Protein AF-A0A380GLM8-F1 (afdb_monomer)

InterPro domains:
  IPR032713 Putative multidrug resistance efflux transporter [PF13536] (1-155)

Structure (mmCIF, N/CA/C/O backbone):
data_AF-A0A380GLM8-F1
#
_entry.id   AF-A0A380GLM8-F1
#
loop_
_atom_site.group_PDB
_atom_site.id
_atom_site.type_symbol
_atom_site.label_atom_id
_atom_site.label_alt_id
_atom_site.label_comp_id
_atom_site.label_asym_id
_atom_site.label_entity_id
_atom_site.label_seq_id
_atom_site.pd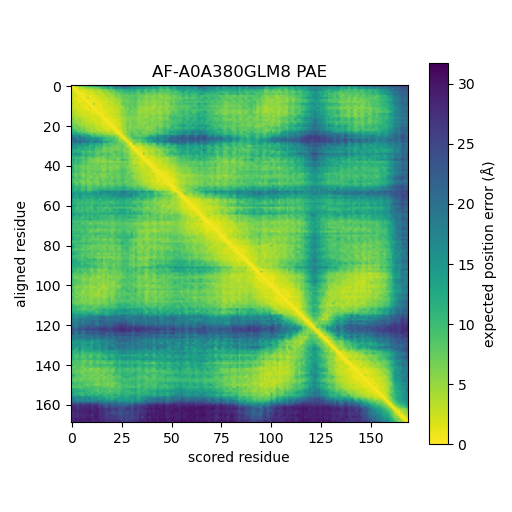bx_PDB_ins_code
_atom_site.Cartn_x
_atom_site.Cartn_y
_atom_site.Cartn_z
_atom_site.occupancy
_atom_site.B_iso_or_equiv
_atom_site.auth_seq_id
_atom_site.auth_comp_id
_atom_site.auth_asym_id
_atom_site.auth_atom_id
_atom_site.pdbx_PDB_model_num
ATOM 1 N N . MET A 1 1 ? 2.461 -12.806 19.841 1.00 65.06 1 MET A N 1
ATOM 2 C CA . MET A 1 1 ? 2.594 -13.988 18.956 1.00 65.06 1 MET A CA 1
ATOM 3 C C . MET A 1 1 ? 1.703 -13.882 17.717 1.00 65.06 1 MET A C 1
ATOM 5 O O . MET A 1 1 ? 2.248 -13.672 16.647 1.00 65.06 1 MET A O 1
ATOM 9 N N . LYS A 1 2 ? 0.361 -13.906 17.837 1.00 72.06 2 LYS A N 1
ATOM 10 C CA . LYS A 1 2 ? -0.568 -13.858 16.678 1.00 72.06 2 LYS A CA 1
ATOM 11 C C . LYS A 1 2 ? -0.322 -12.693 15.699 1.00 72.06 2 LYS A C 1
ATOM 13 O O . LYS A 1 2 ? -0.320 -12.910 14.497 1.00 72.06 2 LYS A O 1
ATOM 18 N N . ALA A 1 3 ? -0.062 -11.483 16.204 1.00 77.75 3 ALA A N 1
ATOM 19 C CA . ALA A 1 3 ? 0.207 -10.310 15.363 1.00 77.75 3 ALA A CA 1
ATOM 20 C C . ALA A 1 3 ? 1.484 -10.448 14.511 1.00 77.75 3 ALA A C 1
ATOM 22 O O . ALA A 1 3 ? 1.486 -10.068 13.346 1.00 77.75 3 ALA A O 1
ATOM 23 N N . ILE A 1 4 ? 2.542 -11.050 15.067 1.00 83.50 4 ILE A N 1
ATOM 24 C CA . ILE A 1 4 ? 3.810 -11.272 14.356 1.00 83.50 4 ILE A CA 1
ATOM 25 C C . ILE A 1 4 ? 3.597 -12.289 13.233 1.00 83.50 4 ILE A C 1
ATOM 27 O O . ILE A 1 4 ? 4.001 -12.038 12.106 1.00 83.50 4 ILE A O 1
ATOM 31 N N . SER A 1 5 ? 2.894 -13.394 13.501 1.00 83.19 5 SER A N 1
ATOM 32 C CA . SER A 1 5 ? 2.594 -14.411 12.484 1.00 83.19 5 SER A CA 1
ATOM 33 C C . SER A 1 5 ? 1.765 -13.854 11.322 1.00 83.19 5 SER A C 1
ATOM 35 O O . SER A 1 5 ? 2.064 -14.145 10.168 1.00 83.19 5 SER A O 1
ATOM 37 N N . ILE A 1 6 ? 0.760 -13.017 11.609 1.00 82.94 6 ILE A N 1
ATOM 38 C CA . ILE A 1 6 ? -0.044 -12.347 10.573 1.00 82.94 6 ILE A CA 1
ATOM 39 C C 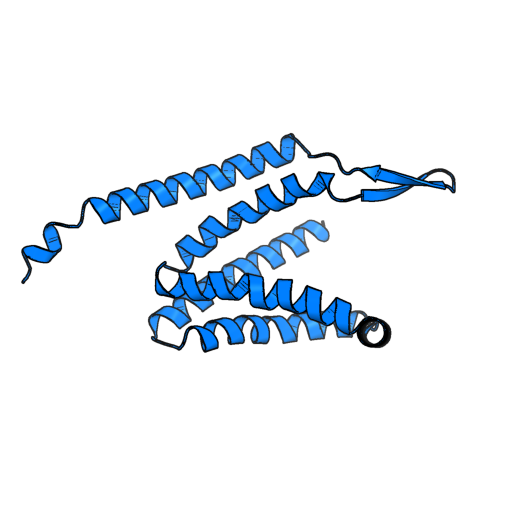. ILE A 1 6 ? 0.822 -11.372 9.764 1.00 82.94 6 ILE A C 1
ATOM 41 O O . ILE A 1 6 ? 0.703 -11.327 8.543 1.00 82.94 6 ILE A O 1
ATOM 45 N N . GLY A 1 7 ? 1.724 -10.635 10.421 1.00 83.00 7 GLY A N 1
ATOM 46 C CA . GLY A 1 7 ? 2.673 -9.742 9.752 1.00 83.00 7 GLY A CA 1
ATOM 47 C C . GLY A 1 7 ? 3.646 -10.482 8.830 1.00 83.00 7 GLY A C 1
ATOM 48 O O . GLY A 1 7 ? 3.836 -10.069 7.690 1.00 83.00 7 GLY A O 1
ATOM 49 N N . VAL A 1 8 ? 4.209 -11.608 9.283 1.00 85.75 8 VAL A N 1
ATOM 50 C CA . VAL A 1 8 ? 5.116 -12.450 8.480 1.00 85.75 8 VAL A CA 1
ATOM 51 C C . VAL A 1 8 ? 4.391 -13.059 7.281 1.00 85.75 8 VAL A C 1
ATOM 53 O O . VAL A 1 8 ? 4.904 -12.996 6.166 1.00 85.75 8 VAL A O 1
ATOM 56 N N . LEU A 1 9 ? 3.178 -13.590 7.477 1.00 84.88 9 LEU A N 1
ATOM 57 C CA . LEU A 1 9 ? 2.348 -14.079 6.371 1.00 84.88 9 LEU A CA 1
ATOM 58 C C . LEU A 1 9 ? 2.031 -12.956 5.377 1.00 84.88 9 LEU A C 1
ATOM 60 O O . LEU A 1 9 ? 2.150 -13.155 4.171 1.00 84.88 9 LEU A O 1
ATOM 64 N N . GLY A 1 10 ? 1.693 -11.762 5.872 1.00 82.25 10 GLY A N 1
ATOM 65 C CA . GLY A 1 10 ? 1.475 -10.582 5.038 1.00 82.25 10 GLY A CA 1
ATOM 66 C C . GLY A 1 10 ? 2.704 -10.217 4.203 1.00 82.25 10 GLY A C 1
ATOM 67 O O . GLY A 1 10 ? 2.581 -10.024 2.996 1.00 82.25 10 GLY A O 1
ATOM 68 N N . ALA A 1 11 ? 3.892 -10.192 4.812 1.00 81.50 11 ALA A N 1
ATOM 69 C CA . ALA A 1 11 ? 5.151 -9.918 4.117 1.00 81.50 11 ALA A CA 1
ATOM 70 C C . ALA A 1 11 ? 5.486 -10.983 3.055 1.00 81.50 11 ALA A C 1
ATOM 72 O O . ALA A 1 11 ? 5.980 -10.644 1.979 1.00 81.50 11 ALA A O 1
ATOM 73 N N . LEU A 1 12 ? 5.170 -12.254 3.322 1.00 84.12 12 LEU A N 1
ATOM 74 C CA . LEU A 1 12 ? 5.339 -13.350 2.367 1.00 84.12 12 LEU A CA 1
ATOM 75 C C . LEU A 1 12 ? 4.445 -13.159 1.137 1.00 84.12 12 LEU A C 1
ATOM 77 O O . LEU A 1 12 ? 4.952 -13.151 0.015 1.00 84.12 12 LEU A O 1
ATOM 81 N N . PHE A 1 13 ? 3.139 -12.945 1.326 1.00 81.56 13 PHE A N 1
ATOM 82 C CA . PHE A 1 13 ? 2.220 -12.699 0.207 1.00 81.56 13 PHE A CA 1
ATOM 83 C C . PHE A 1 13 ? 2.601 -11.436 -0.570 1.00 81.56 13 PHE A C 1
ATOM 85 O O . PHE A 1 13 ? 2.566 -11.425 -1.801 1.00 81.56 13 PHE A O 1
ATOM 92 N N . PHE A 1 14 ? 3.028 -10.396 0.146 1.00 77.31 14 PHE A N 1
ATOM 93 C CA . PHE A 1 14 ? 3.511 -9.162 -0.452 1.00 77.31 14 PHE A CA 1
ATOM 94 C C . PHE A 1 14 ? 4.731 -9.402 -1.356 1.00 77.31 14 PHE A C 1
ATOM 96 O O . PHE A 1 14 ? 4.742 -8.945 -2.497 1.00 77.31 14 PHE A O 1
ATOM 103 N N . SER A 1 15 ? 5.709 -10.193 -0.912 1.00 78.19 15 SER A N 1
ATOM 104 C CA . SER A 1 15 ? 6.882 -10.551 -1.720 1.00 78.19 15 SER A CA 1
ATOM 105 C C . SER A 1 15 ? 6.519 -11.392 -2.956 1.00 78.19 15 SER A C 1
ATOM 107 O O . SER A 1 15 ? 6.942 -11.074 -4.070 1.00 78.19 15 SER A O 1
ATOM 109 N N . ILE A 1 16 ? 5.650 -12.404 -2.801 1.00 78.69 16 ILE A N 1
ATOM 110 C CA . ILE A 1 16 ? 5.193 -13.263 -3.913 1.00 78.69 16 ILE A CA 1
ATOM 111 C C . ILE A 1 16 ? 4.544 -12.435 -5.030 1.00 78.69 16 ILE A C 1
ATOM 113 O O . ILE A 1 16 ? 4.783 -12.706 -6.207 1.00 78.69 16 ILE A O 1
ATOM 117 N N . THR A 1 17 ? 3.782 -11.386 -4.696 1.00 74.62 17 THR A N 1
ATOM 118 C CA . THR A 1 17 ? 3.171 -10.535 -5.733 1.00 74.62 17 THR A CA 1
ATOM 119 C C . THR A 1 17 ? 4.185 -9.814 -6.625 1.00 74.62 17 THR A C 1
ATOM 121 O O . THR A 1 17 ? 3.870 -9.558 -7.783 1.00 74.62 17 THR A O 1
ATOM 124 N N . PHE A 1 18 ? 5.405 -9.519 -6.161 1.00 71.00 18 PHE A N 1
ATOM 125 C CA . PHE A 1 18 ? 6.437 -8.932 -7.029 1.00 71.00 18 PHE A CA 1
ATOM 126 C C . PHE A 1 18 ? 7.086 -9.951 -7.957 1.00 71.00 18 PHE A C 1
ATOM 128 O O . PHE A 1 18 ? 7.379 -9.617 -9.102 1.00 71.00 18 PHE A O 1
ATOM 135 N N . ILE A 1 19 ? 7.268 -11.186 -7.486 1.00 72.88 19 ILE A N 1
ATOM 136 C CA . ILE A 1 19 ? 7.780 -12.293 -8.305 1.00 72.88 19 ILE A CA 1
ATOM 137 C C . ILE A 1 19 ? 6.797 -12.590 -9.441 1.00 72.88 19 ILE A C 1
ATOM 139 O O . ILE A 1 19 ? 7.197 -12.642 -10.602 1.00 72.88 19 ILE A O 1
ATOM 143 N N . LEU A 1 20 ? 5.502 -12.688 -9.120 1.00 72.94 20 LEU A N 1
ATOM 144 C CA . LEU A 1 20 ? 4.445 -12.866 -10.118 1.00 72.94 20 LEU A CA 1
ATOM 145 C C . LEU A 1 20 ? 4.358 -11.671 -11.078 1.00 72.94 20 LEU A C 1
ATOM 147 O O . LEU A 1 20 ? 4.265 -11.868 -12.286 1.00 72.94 20 LEU A O 1
ATOM 151 N N . ASN A 1 21 ? 4.452 -10.435 -10.573 1.00 72.62 21 ASN A N 1
ATOM 152 C CA . ASN A 1 21 ? 4.466 -9.242 -11.426 1.00 72.62 21 ASN A CA 1
ATOM 153 C C . ASN A 1 21 ? 5.651 -9.236 -12.401 1.00 72.62 21 ASN A C 1
ATOM 155 O O . ASN A 1 21 ? 5.495 -8.819 -13.547 1.00 72.62 21 ASN A O 1
ATOM 159 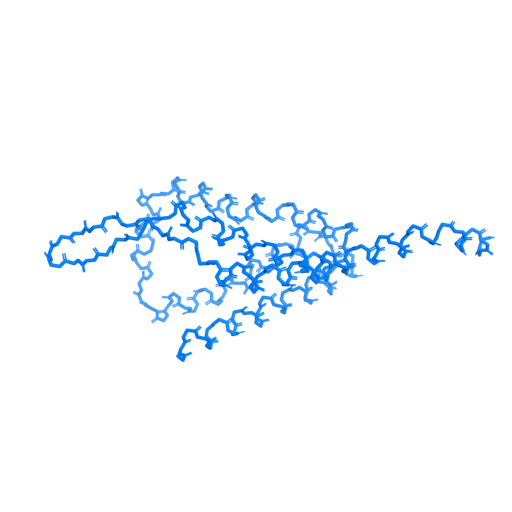N N . HIS A 1 22 ? 6.826 -9.695 -11.964 1.00 68.75 22 HIS A N 1
ATOM 160 C CA . HIS A 1 22 ? 7.996 -9.779 -12.829 1.00 68.75 22 HIS A CA 1
ATOM 161 C C . HIS A 1 22 ? 7.824 -10.849 -13.913 1.00 68.75 22 HIS A C 1
ATOM 163 O O . HIS A 1 22 ? 8.055 -10.545 -15.082 1.00 68.75 22 HIS A O 1
ATOM 169 N N . ALA A 1 23 ? 7.335 -12.038 -13.547 1.00 69.44 23 ALA A N 1
ATOM 170 C CA . ALA A 1 23 ? 7.042 -13.116 -14.494 1.00 69.44 23 ALA A CA 1
ATOM 171 C C . ALA A 1 23 ? 6.003 -12.705 -15.554 1.00 69.44 23 ALA A C 1
ATOM 173 O O . ALA A 1 23 ? 6.137 -13.030 -16.724 1.00 69.44 23 ALA A O 1
ATOM 174 N N . MET A 1 24 ? 4.991 -11.917 -15.181 1.00 67.12 24 MET A N 1
ATOM 175 C CA . MET A 1 24 ? 4.010 -11.414 -16.153 1.00 67.12 24 MET A CA 1
ATOM 176 C C . MET A 1 24 ? 4.574 -10.322 -17.076 1.00 67.12 24 MET A C 1
ATOM 178 O O . MET A 1 24 ? 4.111 -10.180 -18.209 1.00 67.12 24 MET A O 1
ATOM 182 N N . SER A 1 25 ? 5.556 -9.540 -16.605 1.00 63.78 25 SER A N 1
ATOM 183 C CA . SER A 1 25 ? 6.212 -8.500 -17.414 1.00 63.78 25 SER A CA 1
ATOM 184 C C . SER A 1 25 ? 7.167 -9.066 -18.469 1.00 63.78 25 SER A C 1
ATOM 186 O O . SER A 1 25 ? 7.321 -8.453 -19.522 1.00 63.78 25 SER A O 1
ATOM 188 N N . SER A 1 26 ? 7.784 -10.230 -18.222 1.00 61.22 26 SER A N 1
ATOM 189 C CA . SER A 1 26 ? 8.730 -10.849 -19.162 1.00 61.22 26 SER A CA 1
ATOM 190 C C . SER A 1 26 ? 8.060 -11.422 -20.410 1.00 61.22 26 SER A C 1
ATOM 192 O O . SER A 1 26 ? 8.702 -11.505 -21.452 1.00 61.22 26 SER A O 1
ATOM 194 N N . ASP A 1 27 ? 6.767 -11.737 -20.329 1.00 60.47 27 ASP A N 1
ATOM 195 C CA . ASP A 1 27 ? 6.020 -12.396 -21.407 1.00 60.47 27 ASP A CA 1
ATOM 196 C C . ASP A 1 27 ? 5.291 -11.400 -22.338 1.00 60.47 27 ASP A C 1
ATOM 198 O O . ASP A 1 27 ? 4.479 -11.795 -23.172 1.00 60.47 27 ASP A O 1
ATOM 202 N N . GLY A 1 28 ? 5.560 -10.092 -22.215 1.00 60.38 28 GLY A N 1
ATOM 203 C CA . GLY A 1 28 ? 4.995 -9.059 -23.099 1.00 60.38 28 GLY A CA 1
ATOM 204 C C . GLY A 1 28 ? 3.503 -8.767 -22.885 1.00 60.38 28 GLY A C 1
ATOM 205 O O . GLY A 1 28 ? 2.853 -8.175 -23.748 1.00 60.38 28 GLY A O 1
ATOM 206 N N . SER A 1 29 ? 2.934 -9.181 -21.748 1.00 62.78 29 SER A N 1
ATOM 207 C CA . SER A 1 29 ? 1.523 -8.947 -21.427 1.00 62.78 29 SER A CA 1
ATOM 208 C C . SER A 1 29 ? 1.226 -7.464 -21.142 1.00 62.78 29 SER A C 1
ATOM 210 O O . SER A 1 29 ? 2.068 -6.720 -20.639 1.00 62.78 29 SER A O 1
ATOM 212 N N . SER A 1 30 ? 0.010 -7.008 -21.468 1.00 66.06 30 SER A N 1
ATOM 213 C CA . SER A 1 30 ? -0.401 -5.615 -21.241 1.00 66.06 30 SER A CA 1
ATOM 214 C C . SER A 1 30 ? -0.280 -5.225 -19.762 1.00 66.06 30 SER A C 1
ATOM 216 O O . SER A 1 30 ? -0.818 -5.893 -18.880 1.00 66.06 30 SER A O 1
ATOM 218 N N . TRP A 1 31 ? 0.364 -4.090 -19.491 1.00 64.12 31 TRP A N 1
ATOM 219 C CA . TRP A 1 31 ? 0.494 -3.477 -18.163 1.00 64.12 31 TRP A CA 1
ATOM 220 C C . TRP A 1 31 ? -0.837 -3.369 -17.390 1.00 64.12 31 TRP A C 1
ATOM 222 O O . TRP A 1 31 ? -0.877 -3.608 -16.181 1.00 64.12 31 TRP A O 1
ATOM 232 N N . LEU A 1 32 ? -1.946 -3.094 -18.088 1.00 65.12 32 LEU A N 1
ATOM 233 C CA . LEU A 1 32 ? -3.296 -3.044 -17.508 1.00 65.12 32 LEU A CA 1
ATOM 234 C C . LEU A 1 32 ? -3.777 -4.420 -17.024 1.00 65.12 32 LEU A C 1
ATOM 236 O O . LEU A 1 32 ? -4.457 -4.522 -16.000 1.00 65.12 32 LEU A O 1
ATOM 240 N N . PHE A 1 33 ? -3.408 -5.481 -17.743 1.00 65.75 33 PHE A N 1
ATOM 241 C CA . PHE A 1 33 ? -3.763 -6.856 -17.405 1.00 65.75 33 PHE A CA 1
ATOM 242 C C . PHE A 1 33 ? -2.988 -7.336 -16.171 1.00 65.75 33 PHE A C 1
ATOM 244 O O . PHE A 1 33 ? -3.590 -7.851 -15.227 1.00 65.75 33 PHE A O 1
ATOM 251 N N . SER A 1 34 ? -1.683 -7.055 -16.125 1.00 65.62 34 SER A N 1
ATOM 252 C CA . SER A 1 34 ? -0.826 -7.348 -14.967 1.00 65.62 34 SER A CA 1
ATOM 253 C C . SER A 1 34 ? -1.307 -6.625 -13.695 1.00 65.62 34 SER A C 1
ATOM 255 O O . SER A 1 34 ? -1.436 -7.233 -12.628 1.00 65.62 34 SER A O 1
ATOM 257 N N . GLY A 1 35 ? -1.691 -5.345 -13.809 1.00 65.50 35 GLY A N 1
ATOM 258 C CA . GLY A 1 35 ? -2.259 -4.576 -12.695 1.00 65.50 35 GLY A CA 1
ATOM 259 C C . GLY A 1 35 ? -3.611 -5.106 -12.200 1.00 65.50 35 GLY A C 1
ATOM 260 O O . GLY A 1 35 ? -3.839 -5.198 -10.993 1.00 65.50 35 GLY A O 1
ATOM 261 N N . SER A 1 36 ? -4.493 -5.508 -13.117 1.00 70.00 36 SER A N 1
ATOM 262 C CA . SER A 1 36 ? -5.828 -6.021 -12.776 1.00 70.00 36 SER A CA 1
ATOM 263 C C . SER A 1 36 ? -5.764 -7.373 -12.061 1.00 70.00 36 SER A C 1
ATOM 265 O O . SER A 1 36 ? -6.487 -7.595 -11.084 1.00 70.00 36 SER A O 1
ATOM 267 N N . LEU A 1 37 ? -4.860 -8.262 -12.488 1.00 70.19 37 LEU A N 1
ATOM 268 C CA . LEU A 1 37 ? -4.729 -9.598 -11.905 1.00 70.19 37 LEU A CA 1
ATOM 269 C C . LEU A 1 37 ? -4.324 -9.550 -10.427 1.00 70.19 37 LEU A C 1
ATOM 271 O O . LEU A 1 37 ? -4.796 -10.359 -9.631 1.00 70.19 37 LEU A O 1
ATOM 275 N N . ARG A 1 38 ? -3.512 -8.566 -10.029 1.00 72.38 38 ARG A N 1
ATOM 276 C CA . ARG A 1 38 ? -3.091 -8.380 -8.633 1.00 72.38 38 ARG A CA 1
ATOM 277 C C . ARG A 1 38 ? -4.269 -8.122 -7.692 1.00 72.38 38 ARG A C 1
ATOM 279 O O . ARG A 1 38 ? -4.311 -8.679 -6.594 1.00 72.38 38 ARG A O 1
ATOM 286 N N . PHE A 1 39 ? -5.242 -7.322 -8.122 1.00 73.38 39 PHE A N 1
ATOM 287 C CA . PHE A 1 39 ? -6.459 -7.085 -7.341 1.00 73.38 39 PHE A CA 1
ATOM 288 C C . PHE A 1 39 ? -7.388 -8.287 -7.338 1.00 73.38 39 PHE A C 1
ATOM 290 O O . PHE A 1 39 ? -7.927 -8.639 -6.287 1.00 73.38 39 PHE A O 1
ATOM 297 N N . ILE A 1 40 ? -7.524 -8.943 -8.491 1.00 77.38 40 ILE A N 1
ATOM 298 C CA . ILE A 1 40 ? -8.319 -10.164 -8.620 1.00 77.38 40 ILE A CA 1
ATOM 299 C C . ILE A 1 40 ? -7.756 -11.258 -7.709 1.00 77.38 40 ILE A C 1
ATOM 301 O O . ILE A 1 40 ? -8.527 -11.917 -7.025 1.00 77.38 40 ILE A O 1
ATOM 305 N N . PHE A 1 41 ? -6.433 -11.408 -7.616 1.00 76.38 41 PHE A N 1
ATOM 306 C CA . PHE A 1 41 ? -5.799 -12.390 -6.736 1.00 76.38 41 PHE A CA 1
ATOM 307 C C . PHE A 1 41 ? -6.040 -12.092 -5.254 1.00 76.38 41 PHE A C 1
ATOM 309 O O . PHE A 1 41 ? -6.224 -13.012 -4.463 1.00 76.38 41 PHE A O 1
ATOM 316 N N . MET A 1 42 ? -6.077 -10.817 -4.859 1.00 78.62 42 MET A N 1
ATOM 317 C CA . MET A 1 42 ? -6.298 -10.427 -3.463 1.00 78.62 42 MET A CA 1
ATOM 318 C C . MET A 1 42 ? -7.764 -10.591 -3.021 1.00 78.62 42 MET A C 1
ATOM 320 O O . MET A 1 42 ? -8.041 -10.779 -1.832 1.00 78.62 42 MET A O 1
ATOM 324 N N . PHE A 1 43 ? -8.706 -10.558 -3.967 1.00 81.69 43 PHE A N 1
ATOM 325 C CA . PHE A 1 43 ? -10.141 -10.592 -3.694 1.00 81.69 43 PHE A CA 1
ATOM 326 C C . PHE A 1 43 ? -10.634 -11.900 -3.028 1.00 81.69 43 PHE A C 1
ATOM 328 O O . PHE A 1 43 ? -11.310 -11.792 -2.002 1.00 81.69 43 PHE A O 1
ATOM 335 N N . PRO A 1 44 ? -10.271 -13.121 -3.487 1.00 82.25 44 PRO A N 1
ATOM 336 C CA . PRO A 1 44 ? -10.641 -14.376 -2.826 1.00 82.25 44 PRO A CA 1
ATOM 337 C C . PRO A 1 44 ? -10.209 -14.441 -1.362 1.00 82.25 44 PRO A C 1
ATOM 339 O O . PRO A 1 44 ? -10.993 -14.840 -0.503 1.00 82.25 44 PRO A O 1
ATOM 342 N N . PHE A 1 45 ? -8.985 -14.004 -1.050 1.00 81.12 45 PHE A N 1
ATOM 343 C CA . PHE A 1 45 ? -8.480 -14.026 0.325 1.00 81.12 45 PHE A CA 1
ATOM 344 C C . PHE A 1 45 ? -9.264 -13.070 1.225 1.00 81.12 45 PHE A C 1
ATOM 346 O O . PHE A 1 45 ? -9.663 -13.454 2.327 1.00 81.12 45 PHE A O 1
ATOM 353 N N . LEU A 1 46 ? -9.547 -11.851 0.751 1.00 81.12 46 LEU A N 1
ATOM 354 C CA . LEU A 1 46 ? -10.402 -10.913 1.481 1.00 81.12 46 LEU A CA 1
ATOM 355 C C . LEU A 1 46 ? -11.810 -11.473 1.684 1.00 81.12 46 LEU A C 1
ATOM 357 O O . LEU A 1 46 ? -12.348 -11.382 2.788 1.00 81.12 46 LEU A O 1
ATOM 361 N N . PHE A 1 47 ? -12.388 -12.078 0.647 1.00 82.69 47 PHE A N 1
ATOM 362 C CA . PHE A 1 47 ? -13.721 -12.666 0.706 1.00 82.69 47 PHE A CA 1
ATOM 363 C C . PHE A 1 47 ? -13.803 -13.766 1.771 1.00 82.69 47 PHE A C 1
ATOM 365 O O . PHE A 1 47 ? -14.676 -13.717 2.639 1.00 82.69 47 PHE A O 1
ATOM 372 N N . VAL A 1 48 ? -12.845 -14.698 1.783 1.00 85.75 48 VAL A N 1
ATOM 373 C CA . VAL A 1 48 ? -12.763 -15.770 2.788 1.00 85.75 48 VAL A CA 1
ATOM 374 C C . VAL A 1 48 ? -12.669 -15.191 4.205 1.00 85.75 48 VAL A C 1
ATOM 376 O O . VAL A 1 48 ? -13.427 -15.596 5.088 1.00 85.75 48 VAL A O 1
ATOM 379 N N . ILE A 1 49 ? -11.807 -14.194 4.431 1.00 83.00 49 ILE A N 1
ATOM 380 C CA . ILE A 1 49 ? -11.646 -13.556 5.750 1.00 83.00 49 ILE A CA 1
ATOM 381 C C . ILE A 1 49 ? -12.945 -12.877 6.213 1.00 83.00 49 ILE A C 1
ATOM 383 O O . ILE A 1 49 ? -13.323 -12.992 7.383 1.00 83.00 49 ILE A O 1
ATOM 387 N N . VAL A 1 50 ? -13.640 -12.172 5.317 1.00 82.19 50 VAL A N 1
ATOM 388 C CA . VAL A 1 50 ? -14.908 -11.493 5.632 1.00 82.19 50 VAL A CA 1
ATOM 389 C C . VAL A 1 50 ? -16.009 -12.505 5.956 1.00 82.19 50 VAL A C 1
ATOM 391 O O . VAL A 1 50 ? -16.761 -12.296 6.915 1.00 82.19 50 VAL A O 1
ATOM 394 N N . MET A 1 51 ? -16.067 -13.618 5.221 1.00 79.50 51 MET A N 1
ATOM 395 C CA . MET A 1 51 ? -17.017 -14.704 5.470 1.00 79.50 51 MET A CA 1
ATOM 396 C C . MET A 1 51 ? -16.788 -15.357 6.836 1.00 79.50 51 MET A C 1
ATOM 398 O O . MET A 1 51 ? -17.739 -15.492 7.608 1.00 79.50 51 MET A O 1
ATOM 402 N N . PHE A 1 52 ? -15.534 -15.649 7.197 1.00 82.81 52 PHE A N 1
ATOM 403 C CA . PHE A 1 52 ? -15.191 -16.186 8.521 1.00 82.81 52 PHE A CA 1
ATOM 404 C C . PHE A 1 52 ? -15.584 -15.257 9.676 1.00 82.81 52 PHE A C 1
ATOM 406 O O . PHE A 1 52 ? -15.879 -15.731 10.771 1.00 82.81 52 PHE A O 1
ATOM 413 N N . LYS A 1 53 ? -15.618 -13.936 9.456 1.00 78.25 53 LYS A N 1
ATOM 414 C CA . LYS A 1 53 ? -16.014 -12.969 10.490 1.00 78.25 53 LYS A CA 1
ATOM 415 C C . LYS A 1 53 ? -17.524 -12.725 10.591 1.00 78.25 53 LYS A C 1
ATOM 417 O O . LYS A 1 53 ? -17.916 -11.976 11.480 1.00 78.25 53 LYS A O 1
ATOM 422 N N . GLN A 1 54 ? -18.355 -13.289 9.703 1.00 74.31 54 GLN A N 1
ATOM 423 C CA . GLN A 1 54 ? -19.829 -13.151 9.656 1.00 74.31 54 GLN A CA 1
ATOM 424 C C . GLN A 1 54 ? -20.396 -11.710 9.739 1.00 74.31 54 GLN A C 1
ATOM 426 O O . GLN A 1 54 ? -21.590 -11.502 9.934 1.00 74.31 54 GLN A O 1
ATOM 431 N N . ARG A 1 55 ? -19.568 -10.681 9.528 1.00 76.19 55 ARG A N 1
ATOM 432 C CA . ARG A 1 55 ? -19.946 -9.254 9.610 1.00 76.19 55 ARG A CA 1
ATOM 433 C C . ARG A 1 55 ? -20.191 -8.607 8.243 1.00 76.19 55 ARG A C 1
ATOM 435 O O . ARG A 1 55 ? -20.170 -7.387 8.119 1.00 76.19 55 ARG A O 1
ATOM 442 N N . HIS A 1 56 ? -20.425 -9.413 7.211 1.00 78.44 56 HIS A N 1
ATOM 443 C CA . HIS A 1 56 ? -20.631 -8.944 5.838 1.00 78.44 56 HIS A CA 1
ATOM 444 C C . HIS A 1 56 ? -21.823 -7.977 5.724 1.00 78.44 56 HIS A C 1
ATOM 446 O O . HIS A 1 56 ? -21.721 -6.964 5.037 1.00 78.44 56 HIS A O 1
ATOM 452 N N . HIS A 1 57 ? -22.913 -8.225 6.457 1.00 79.75 57 HIS A N 1
ATOM 453 C CA . HIS A 1 57 ? -24.103 -7.368 6.444 1.00 79.75 57 HIS A CA 1
ATOM 454 C C . HIS A 1 57 ? -23.816 -5.945 6.956 1.00 79.75 57 HIS A C 1
ATOM 456 O O . HIS A 1 57 ? -24.266 -4.977 6.348 1.00 79.75 57 HIS A O 1
ATOM 462 N N . LEU A 1 58 ? -23.004 -5.803 8.013 1.00 80.00 58 LEU A N 1
ATOM 463 C CA . LEU A 1 58 ? -22.591 -4.498 8.547 1.00 80.00 58 LEU A CA 1
ATOM 464 C C . LEU A 1 58 ? -21.722 -3.729 7.551 1.00 80.00 58 LEU A C 1
ATOM 466 O O . LEU A 1 58 ? -21.907 -2.529 7.376 1.00 80.00 58 LEU A O 1
ATOM 470 N N . ILE A 1 59 ? -20.803 -4.423 6.874 1.00 82.00 59 ILE A N 1
ATOM 471 C CA . ILE A 1 59 ? -19.915 -3.816 5.874 1.00 82.00 59 ILE A CA 1
ATOM 472 C C . ILE A 1 59 ? -20.738 -3.276 4.701 1.00 82.00 59 ILE A C 1
ATOM 474 O O . ILE A 1 59 ? -20.569 -2.123 4.313 1.00 82.00 59 ILE A O 1
ATOM 478 N N . VAL A 1 60 ? -21.666 -4.075 4.168 1.00 83.25 60 VAL A N 1
ATOM 479 C CA . VAL A 1 60 ? -22.521 -3.659 3.045 1.00 83.25 60 VAL A CA 1
ATOM 480 C C . VAL A 1 60 ? -23.428 -2.492 3.439 1.00 83.25 60 VAL A C 1
ATOM 482 O O . VAL A 1 60 ? -23.602 -1.565 2.648 1.00 83.25 60 VAL A O 1
ATOM 485 N N . LEU A 1 61 ? -23.976 -2.496 4.656 1.00 85.81 61 LEU A N 1
ATOM 486 C CA . LEU A 1 61 ? -24.805 -1.399 5.154 1.00 85.81 61 LEU A CA 1
ATOM 487 C C . LEU A 1 61 ? -24.004 -0.091 5.271 1.00 85.81 61 LEU A C 1
ATOM 489 O O . LEU A 1 61 ? -24.461 0.942 4.784 1.00 85.81 61 LEU A O 1
ATOM 493 N N . HIS A 1 62 ? -22.783 -0.147 5.811 1.00 83.69 62 HIS A N 1
ATOM 494 C CA . HIS A 1 62 ? -21.881 1.008 5.887 1.00 83.69 62 HIS A CA 1
ATOM 495 C C . HIS A 1 62 ? -21.471 1.534 4.505 1.00 83.69 62 HIS A C 1
ATOM 497 O O . HIS A 1 62 ? -21.467 2.746 4.286 1.00 83.69 62 HIS A O 1
ATOM 503 N N . ILE A 1 63 ? -21.161 0.641 3.556 1.00 85.69 63 ILE A N 1
ATOM 504 C CA . ILE A 1 63 ? -20.828 1.031 2.177 1.00 85.69 63 ILE A CA 1
ATOM 505 C C . ILE A 1 63 ? -22.019 1.737 1.526 1.00 85.69 63 ILE A C 1
ATOM 507 O O . ILE A 1 63 ? -21.830 2.742 0.850 1.00 85.69 63 ILE A O 1
ATOM 511 N N . LYS A 1 64 ? -23.250 1.262 1.753 1.00 85.56 64 LYS A N 1
ATOM 512 C CA . LYS A 1 64 ? -24.455 1.915 1.222 1.00 85.56 64 LYS A CA 1
ATOM 513 C C . LYS A 1 64 ? -24.701 3.289 1.847 1.00 85.56 64 LYS A C 1
ATOM 515 O O . LYS A 1 64 ? -25.058 4.216 1.129 1.00 85.56 64 LYS A O 1
ATOM 520 N N . GLN A 1 65 ? -24.494 3.432 3.154 1.00 88.88 65 GLN A N 1
ATOM 521 C CA . GLN A 1 65 ? -24.687 4.703 3.863 1.00 88.88 65 GLN A CA 1
ATOM 522 C C . GLN A 1 65 ? -23.652 5.768 3.471 1.00 88.88 65 GLN A C 1
ATOM 524 O O . GLN A 1 65 ? -23.990 6.945 3.377 1.00 88.88 65 GLN A O 1
ATOM 529 N N . HIS A 1 66 ? -22.410 5.364 3.194 1.00 88.00 66 HIS A N 1
ATOM 530 C CA . HIS A 1 66 ? -21.306 6.265 2.845 1.00 88.00 66 HIS A CA 1
ATOM 531 C C . HIS A 1 66 ? -20.716 5.969 1.463 1.00 88.00 66 HIS A C 1
ATOM 533 O O . HIS A 1 66 ? -19.499 6.004 1.284 1.00 88.00 66 HIS A O 1
ATOM 539 N N . PHE A 1 67 ? -21.570 5.695 0.476 1.00 88.44 67 PHE A N 1
ATOM 540 C CA . PHE A 1 67 ? -21.147 5.225 -0.845 1.00 88.44 67 PHE A CA 1
ATOM 541 C C . PHE A 1 67 ? -20.132 6.151 -1.526 1.00 88.44 67 PHE A C 1
ATOM 543 O O . PHE A 1 67 ? -19.086 5.690 -1.972 1.00 88.44 67 PHE A O 1
ATOM 550 N N . TRP A 1 68 ? -20.394 7.461 -1.549 1.00 89.25 68 TRP A N 1
ATOM 551 C CA . TRP A 1 68 ? -19.510 8.432 -2.202 1.00 89.25 68 TRP A CA 1
ATOM 552 C C . TRP A 1 68 ? -18.152 8.560 -1.514 1.00 89.25 68 TRP A C 1
ATOM 554 O O . TRP A 1 68 ? -17.123 8.537 -2.185 1.00 89.25 68 TRP A O 1
ATOM 564 N N . MET A 1 69 ? -18.131 8.636 -0.180 1.00 87.38 69 MET A N 1
ATOM 565 C CA . MET A 1 69 ? -16.876 8.655 0.578 1.00 87.38 69 MET A CA 1
ATOM 566 C C . MET A 1 69 ? -16.102 7.352 0.385 1.00 87.38 69 MET A C 1
ATOM 568 O O . MET A 1 69 ? -14.896 7.392 0.149 1.00 87.38 69 MET A O 1
ATOM 572 N N . TRP A 1 70 ? -16.781 6.204 0.444 1.00 87.31 70 TRP A N 1
ATOM 573 C CA . TRP A 1 70 ? -16.158 4.907 0.211 1.00 87.31 70 TRP A CA 1
ATOM 574 C C . TRP A 1 70 ? -15.565 4.816 -1.197 1.00 87.31 70 TRP A C 1
ATOM 576 O O . TRP A 1 70 ? -14.421 4.390 -1.338 1.00 87.31 70 TRP A O 1
ATOM 586 N N . LEU A 1 71 ? -16.292 5.266 -2.223 1.00 88.06 71 LEU A N 1
ATOM 587 C CA . LEU A 1 71 ? -15.839 5.235 -3.612 1.00 88.06 71 LEU A CA 1
ATOM 588 C C . LEU A 1 71 ? -14.652 6.175 -3.848 1.00 88.06 71 LEU A C 1
ATOM 590 O O . LEU A 1 71 ? -13.689 5.769 -4.496 1.00 88.06 71 LEU A O 1
ATOM 594 N N . LEU A 1 72 ? -14.683 7.395 -3.302 1.00 90.75 72 LEU A N 1
ATOM 595 C CA . LEU A 1 72 ? -13.577 8.350 -3.412 1.00 90.75 72 LEU A CA 1
ATOM 596 C C . LEU A 1 72 ? -12.309 7.787 -2.764 1.00 90.75 72 LEU A C 1
ATOM 598 O O . LEU A 1 72 ? -11.293 7.640 -3.441 1.00 90.75 72 LEU A O 1
ATOM 602 N N . TRP A 1 73 ? -12.372 7.394 -1.489 1.00 85.81 73 TRP A N 1
ATOM 603 C CA . TRP A 1 73 ? -11.206 6.859 -0.781 1.00 85.81 73 TRP A CA 1
ATOM 604 C C . TRP A 1 73 ? -10.710 5.535 -1.375 1.00 85.81 73 TRP A C 1
ATOM 606 O O . TRP A 1 73 ? -9.499 5.327 -1.462 1.00 85.81 73 TRP A O 1
ATOM 616 N N . SER A 1 74 ? -11.613 4.677 -1.861 1.00 84.81 74 SER A N 1
ATOM 617 C CA . SER A 1 74 ? -11.233 3.459 -2.589 1.00 84.81 74 SER A CA 1
ATOM 618 C C . SER A 1 74 ? -10.554 3.790 -3.919 1.00 84.81 74 SER A C 1
ATOM 620 O O . SER A 1 74 ? -9.544 3.180 -4.247 1.00 84.81 74 SER A O 1
ATOM 622 N N . SER A 1 75 ? -11.034 4.787 -4.665 1.00 85.12 75 SER A N 1
ATOM 623 C CA . SER A 1 75 ? -10.412 5.208 -5.930 1.00 85.12 75 SER A CA 1
ATOM 624 C C . SER A 1 75 ? -9.016 5.790 -5.709 1.00 85.12 75 SER A C 1
ATOM 626 O O . SER A 1 75 ? -8.089 5.454 -6.443 1.00 85.12 75 SER A O 1
ATOM 628 N N . PHE A 1 76 ? -8.820 6.590 -4.658 1.00 85.81 76 PHE A N 1
ATOM 629 C CA . PHE A 1 76 ? -7.487 7.063 -4.276 1.00 85.81 76 PHE A CA 1
ATOM 630 C C . PHE A 1 76 ? -6.563 5.904 -3.861 1.00 85.81 76 PHE A C 1
ATOM 632 O O . PHE A 1 76 ? -5.416 5.842 -4.298 1.00 85.81 76 PHE A O 1
ATOM 639 N N . GLY A 1 77 ? -7.057 4.949 -3.069 1.00 78.69 77 GLY A N 1
ATOM 640 C CA . GLY A 1 77 ? -6.258 3.808 -2.611 1.00 78.69 77 GLY A CA 1
ATOM 641 C C . GLY A 1 77 ? -5.946 2.767 -3.692 1.00 78.69 77 GLY A C 1
ATOM 642 O O . GLY A 1 77 ? -4.892 2.139 -3.644 1.00 78.69 77 GLY A O 1
ATOM 643 N N . PHE A 1 78 ? -6.837 2.573 -4.666 1.00 75.38 78 PHE A N 1
ATOM 644 C CA . PHE A 1 78 ? -6.681 1.561 -5.711 1.00 75.38 78 PHE A CA 1
ATOM 645 C C . PHE A 1 78 ? -6.157 2.135 -7.021 1.00 75.38 78 PHE A C 1
ATOM 647 O O . PHE A 1 78 ? -5.222 1.582 -7.581 1.00 75.38 78 PHE A O 1
ATOM 654 N N . VAL A 1 79 ? -6.715 3.240 -7.513 1.00 79.88 79 VAL A N 1
ATOM 655 C CA . VAL A 1 79 ? -6.367 3.785 -8.833 1.00 79.88 79 VAL A CA 1
ATOM 656 C C . VAL A 1 79 ? -5.148 4.689 -8.726 1.00 79.88 79 VAL A C 1
ATOM 658 O O . VAL A 1 79 ? -4.121 4.405 -9.339 1.00 79.88 79 VAL A O 1
ATOM 661 N N . PHE A 1 80 ? -5.225 5.742 -7.908 1.00 82.62 80 PHE A N 1
ATOM 662 C CA . PHE A 1 80 ? -4.149 6.738 -7.813 1.00 82.62 80 PHE A CA 1
ATOM 663 C C . PHE A 1 80 ? -2.832 6.121 -7.343 1.00 82.62 80 PHE A C 1
ATOM 665 O O . PHE A 1 80 ? -1.753 6.509 -7.776 1.00 82.62 80 PHE A O 1
ATOM 672 N N . PHE A 1 81 ? -2.933 5.117 -6.484 1.00 77.62 81 PHE A N 1
ATOM 673 C CA . PHE A 1 81 ? -1.792 4.392 -5.975 1.00 77.62 81 PHE A CA 1
ATOM 674 C C . PHE A 1 81 ? -1.176 3.411 -7.003 1.00 77.62 81 PHE A C 1
ATOM 676 O O . PHE A 1 81 ? 0.047 3.319 -7.098 1.00 77.62 81 PHE A O 1
ATOM 683 N N . TYR A 1 82 ? -1.978 2.712 -7.819 1.00 74.62 82 TYR A N 1
ATOM 684 C CA . TYR A 1 82 ? -1.458 1.691 -8.747 1.00 74.62 82 TYR A CA 1
ATOM 685 C C . TYR A 1 82 ? -1.123 2.193 -10.150 1.00 74.62 82 TYR A C 1
ATOM 687 O O . TYR A 1 82 ? -0.247 1.617 -10.797 1.00 74.62 82 TYR A O 1
ATOM 695 N N . VAL A 1 83 ? -1.772 3.251 -10.634 1.00 78.31 83 VAL A N 1
ATOM 696 C CA . VAL A 1 83 ? -1.441 3.872 -11.927 1.00 78.31 83 VAL A CA 1
ATOM 697 C C . VAL A 1 83 ? 0.056 4.214 -12.041 1.00 78.31 83 VAL A C 1
ATOM 699 O O . VAL A 1 83 ? 0.683 3.758 -12.996 1.00 78.31 83 VAL A O 1
ATOM 702 N N . PRO A 1 84 ? 0.696 4.913 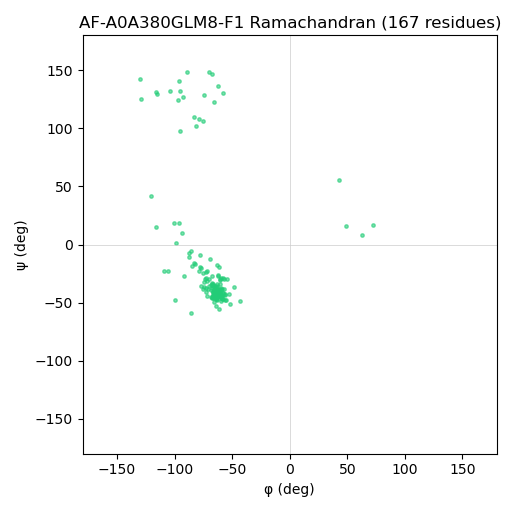-11.081 1.00 79.12 84 PRO A N 1
ATOM 703 C CA . PRO A 1 84 ? 2.128 5.197 -11.172 1.00 79.12 84 PRO A CA 1
ATOM 704 C C . PRO A 1 84 ? 2.997 3.934 -11.065 1.00 79.12 84 PRO A C 1
ATOM 706 O O . PRO A 1 84 ? 4.018 3.838 -11.739 1.00 79.12 84 PRO A O 1
ATOM 709 N N . ILE A 1 85 ? 2.591 2.934 -10.274 1.00 74.44 85 ILE A N 1
ATOM 710 C CA . ILE A 1 85 ? 3.342 1.674 -10.125 1.00 74.44 85 ILE A CA 1
ATOM 711 C C . ILE A 1 85 ? 3.343 0.875 -11.430 1.00 74.44 85 ILE A C 1
ATOM 713 O O . ILE A 1 85 ? 4.389 0.391 -11.858 1.00 74.44 85 ILE A O 1
ATOM 717 N N . THR A 1 86 ? 2.179 0.753 -12.066 1.00 72.69 86 THR A N 1
ATOM 718 C CA . THR A 1 86 ? 2.017 0.051 -13.350 1.00 72.69 86 THR A CA 1
ATOM 719 C C . THR A 1 86 ? 2.657 0.814 -14.509 1.00 72.69 86 THR A C 1
ATOM 721 O O . THR A 1 86 ? 3.150 0.204 -15.453 1.00 72.69 86 THR A O 1
ATOM 724 N N . PHE A 1 87 ? 2.720 2.145 -14.430 1.00 73.88 87 PHE A N 1
ATOM 725 C CA . PHE A 1 87 ? 3.487 2.949 -15.377 1.00 73.88 87 PHE A CA 1
ATOM 726 C C . PHE A 1 87 ? 4.994 2.672 -15.253 1.00 73.88 87 PHE A C 1
ATOM 728 O O . PHE A 1 87 ? 5.654 2.371 -16.247 1.00 73.88 87 PHE A O 1
ATOM 735 N N . VAL A 1 88 ? 5.541 2.698 -14.031 1.00 75.38 88 VAL A N 1
ATOM 736 C CA . VAL A 1 88 ? 6.974 2.460 -13.780 1.00 75.38 88 VAL A CA 1
ATOM 737 C C . VAL A 1 88 ? 7.390 1.016 -14.083 1.00 75.38 88 VAL A C 1
ATOM 739 O O . VAL A 1 88 ? 8.536 0.802 -14.478 1.00 75.38 88 VAL A O 1
ATOM 742 N N . SER A 1 89 ? 6.492 0.027 -13.991 1.00 69.50 89 SER A N 1
ATOM 743 C CA . SER A 1 89 ? 6.820 -1.369 -14.337 1.00 69.50 89 SER A CA 1
ATOM 744 C C . SER A 1 89 ? 7.202 -1.595 -15.799 1.00 69.50 89 SER A C 1
ATOM 746 O O . SER A 1 89 ? 7.831 -2.606 -16.092 1.00 69.50 89 SER A O 1
ATOM 748 N N . ASN A 1 90 ? 6.880 -0.663 -16.701 1.00 69.38 90 ASN A N 1
ATOM 749 C CA . ASN A 1 90 ? 7.347 -0.722 -18.090 1.00 69.38 90 ASN A CA 1
ATOM 750 C C . ASN A 1 90 ? 8.800 -0.242 -18.252 1.00 69.38 90 ASN A C 1
ATOM 752 O O . ASN A 1 90 ? 9.459 -0.597 -19.224 1.00 69.38 90 ASN A O 1
ATOM 756 N N . TYR A 1 91 ? 9.301 0.571 -17.317 1.00 73.81 91 TYR A N 1
ATOM 757 C CA . TYR A 1 91 ? 10.622 1.208 -17.405 1.00 73.81 91 TYR A CA 1
ATOM 758 C C . TYR A 1 91 ? 11.636 0.629 -16.421 1.00 73.81 91 TYR A C 1
ATOM 760 O O . TYR A 1 91 ? 12.839 0.781 -16.608 1.00 73.81 91 TYR A O 1
ATOM 768 N N . SER A 1 92 ? 11.167 0.017 -15.336 1.00 71.31 92 SER A N 1
ATOM 769 C CA . SER A 1 92 ? 12.007 -0.502 -14.263 1.00 71.31 92 SER A CA 1
ATOM 770 C C . SER A 1 92 ? 11.640 -1.940 -13.932 1.00 71.31 92 SER A C 1
ATOM 772 O O . SER A 1 92 ? 10.458 -2.287 -13.899 1.00 71.31 92 SER A O 1
ATOM 774 N N . PRO A 1 93 ? 12.631 -2.786 -13.615 1.00 73.88 93 PRO A N 1
ATOM 775 C CA . PRO A 1 93 ? 12.354 -4.159 -13.246 1.00 73.88 93 PRO A CA 1
ATOM 776 C C . PRO A 1 93 ? 11.605 -4.222 -11.906 1.00 73.88 93 PRO A C 1
ATOM 778 O O . PRO A 1 93 ? 11.842 -3.425 -10.994 1.00 73.88 93 PRO A O 1
ATOM 781 N N . GLY A 1 94 ? 10.722 -5.214 -11.757 1.00 70.19 94 GLY A N 1
ATOM 782 C CA . GLY A 1 94 ? 9.849 -5.353 -10.584 1.00 70.19 94 GLY A CA 1
ATOM 783 C C . GLY A 1 94 ? 10.588 -5.433 -9.241 1.00 70.19 94 GLY A C 1
ATOM 784 O O . GLY A 1 94 ? 10.079 -4.949 -8.230 1.00 70.19 94 GLY A O 1
ATOM 785 N N . TRP A 1 95 ? 11.813 -5.967 -9.226 1.00 73.00 95 TRP A N 1
ATOM 786 C CA . TRP A 1 95 ? 12.647 -6.029 -8.022 1.00 73.00 95 TRP A CA 1
ATOM 787 C C . TRP A 1 95 ? 13.114 -4.638 -7.551 1.00 73.00 95 TRP A C 1
ATOM 789 O O . TRP A 1 95 ? 13.167 -4.389 -6.347 1.00 73.00 95 TRP A O 1
ATOM 799 N N . LEU A 1 96 ? 13.370 -3.700 -8.472 1.00 76.69 96 LEU A N 1
ATOM 800 C CA . LEU A 1 96 ? 13.762 -2.320 -8.149 1.00 76.69 96 LEU A CA 1
ATOM 801 C C . LEU A 1 96 ? 12.571 -1.524 -7.592 1.00 76.69 96 LEU A C 1
ATOM 803 O O . LEU A 1 96 ? 12.701 -0.756 -6.633 1.00 76.69 96 LEU A O 1
ATOM 807 N N . ILE A 1 97 ? 11.384 -1.775 -8.146 1.00 77.38 97 ILE A N 1
ATOM 808 C CA . ILE A 1 97 ? 10.116 -1.208 -7.668 1.00 77.38 97 ILE A CA 1
ATOM 809 C C . ILE A 1 97 ? 9.812 -1.723 -6.253 1.00 77.38 97 ILE A C 1
ATOM 811 O O . ILE A 1 97 ? 9.488 -0.937 -5.363 1.00 77.38 97 ILE A O 1
ATOM 815 N N . SER A 1 98 ? 9.992 -3.027 -6.011 1.00 75.62 98 SER A N 1
ATOM 816 C CA . SER A 1 98 ? 9.823 -3.634 -4.685 1.00 75.62 98 SER A CA 1
ATOM 817 C C . SER A 1 98 ? 10.811 -3.098 -3.649 1.00 75.62 98 SER A C 1
ATOM 819 O O . SER A 1 98 ? 10.449 -2.974 -2.480 1.00 75.62 98 SER A O 1
ATOM 821 N N . ALA A 1 99 ? 12.052 -2.799 -4.038 1.00 80.31 99 ALA A N 1
ATOM 822 C CA . ALA A 1 99 ? 13.027 -2.200 -3.131 1.00 80.31 99 ALA A CA 1
ATOM 823 C C . ALA A 1 99 ? 12.587 -0.782 -2.732 1.00 80.31 99 ALA A C 1
ATOM 825 O O . ALA A 1 99 ? 12.534 -0.453 -1.549 1.00 80.31 99 ALA A O 1
ATOM 826 N N . THR A 1 100 ? 12.164 0.026 -3.708 1.00 84.25 100 THR A N 1
ATOM 827 C CA . THR A 1 100 ? 11.661 1.395 -3.481 1.00 84.25 100 THR A CA 1
ATOM 828 C C . THR A 1 100 ? 10.423 1.419 -2.584 1.00 84.25 100 THR A C 1
ATOM 830 O O . THR A 1 100 ? 10.239 2.351 -1.802 1.00 84.25 100 THR A O 1
ATOM 833 N N . TRP A 1 101 ? 9.615 0.355 -2.619 1.00 82.38 101 TRP A N 1
ATOM 834 C CA . TRP A 1 101 ? 8.454 0.198 -1.748 1.00 82.38 101 TRP A CA 1
ATOM 835 C C . TRP A 1 101 ? 8.780 0.318 -0.253 1.00 82.38 101 TRP A C 1
ATOM 837 O O . TRP A 1 101 ? 7.952 0.790 0.516 1.00 82.38 101 TRP A O 1
ATOM 847 N N . GLN A 1 102 ? 9.990 -0.037 0.185 1.00 84.81 102 GLN A N 1
ATOM 848 C CA . GLN A 1 102 ? 10.368 0.062 1.602 1.00 84.81 102 GLN A CA 1
ATOM 849 C C . GLN A 1 102 ? 10.319 1.500 2.143 1.00 84.81 102 GLN A C 1
ATOM 851 O O . GLN A 1 102 ? 10.178 1.703 3.350 1.00 84.81 102 GLN A O 1
ATOM 856 N N . PHE A 1 103 ? 10.351 2.507 1.265 1.00 85.06 103 PHE A N 1
ATOM 857 C CA . PHE A 1 103 ? 10.153 3.905 1.643 1.00 85.06 103 PHE A CA 1
ATOM 858 C C . PHE A 1 103 ? 8.802 4.143 2.342 1.00 85.06 103 PHE A C 1
ATOM 860 O O . PHE A 1 103 ? 8.709 4.989 3.235 1.00 85.06 103 PHE A O 1
ATOM 867 N N . THR A 1 104 ? 7.771 3.344 2.034 1.00 86.38 104 THR A N 1
ATOM 868 C CA . THR A 1 104 ? 6.452 3.473 2.672 1.00 86.38 104 THR A CA 1
ATOM 869 C C . THR A 1 104 ? 6.493 3.219 4.174 1.00 86.38 104 THR A C 1
ATOM 871 O O . THR A 1 104 ? 5.652 3.752 4.893 1.00 86.38 104 THR A O 1
ATOM 874 N N . ILE A 1 105 ? 7.463 2.438 4.667 1.00 85.44 105 ILE A N 1
ATOM 875 C CA . ILE A 1 105 ? 7.635 2.190 6.105 1.00 85.44 105 ILE A CA 1
ATOM 876 C C . ILE A 1 105 ? 7.983 3.501 6.822 1.00 85.44 105 ILE A C 1
ATOM 878 O O . ILE A 1 105 ? 7.374 3.830 7.840 1.00 85.44 105 ILE A O 1
ATOM 882 N N . ILE A 1 106 ? 8.908 4.288 6.260 1.00 87.06 106 ILE A N 1
ATOM 883 C CA . ILE A 1 106 ? 9.281 5.597 6.813 1.00 87.06 106 ILE A CA 1
ATOM 884 C C . ILE A 1 106 ? 8.119 6.580 6.686 1.00 87.06 106 ILE A C 1
ATOM 886 O O . ILE A 1 106 ? 7.782 7.236 7.670 1.00 87.06 106 ILE A O 1
ATOM 890 N N . CYS A 1 107 ? 7.464 6.656 5.523 1.00 86.31 107 CYS A N 1
ATOM 891 C CA . CYS A 1 107 ? 6.290 7.518 5.354 1.00 86.31 107 CYS A CA 1
ATOM 892 C C . CYS A 1 107 ? 5.186 7.198 6.367 1.00 86.31 107 CYS A C 1
ATOM 894 O O . CYS A 1 107 ? 4.622 8.115 6.955 1.00 86.31 107 CYS A O 1
ATOM 896 N N . GLY A 1 108 ? 4.906 5.916 6.616 1.00 85.12 108 GLY A N 1
ATOM 897 C CA . GLY A 1 108 ? 3.923 5.492 7.614 1.00 85.12 108 GLY A CA 1
ATOM 898 C C . GLY A 1 108 ? 4.282 5.959 9.026 1.00 85.12 108 GLY A C 1
ATOM 899 O O . GLY A 1 108 ? 3.437 6.516 9.724 1.00 85.12 108 GLY A O 1
ATOM 900 N N . LEU A 1 109 ? 5.550 5.819 9.424 1.00 85.19 109 LEU A N 1
ATOM 901 C CA . LEU A 1 109 ? 6.047 6.303 10.718 1.00 85.19 109 LEU A CA 1
ATOM 902 C C . LEU A 1 109 ? 5.990 7.832 10.844 1.00 85.19 109 LEU A C 1
ATOM 904 O O . LEU A 1 109 ? 5.683 8.343 11.919 1.00 85.19 109 LEU A O 1
ATOM 908 N N . LEU A 1 110 ? 6.262 8.564 9.762 1.00 84.62 110 LEU A N 1
ATOM 909 C CA . LEU A 1 110 ? 6.177 10.028 9.729 1.00 84.62 110 LEU A CA 1
ATOM 910 C C . LEU A 1 110 ? 4.733 10.543 9.728 1.00 84.62 110 LEU A C 1
ATOM 912 O O . LEU A 1 110 ? 4.498 11.673 10.154 1.00 84.62 110 LEU A O 1
ATOM 916 N N . LEU A 1 111 ? 3.776 9.726 9.281 1.00 84.56 111 LEU A N 1
ATOM 917 C CA . LEU A 1 111 ? 2.346 10.020 9.350 1.00 84.56 111 LEU A CA 1
ATOM 918 C C . LEU A 1 111 ? 1.728 9.691 10.714 1.00 84.56 111 LEU A C 1
ATOM 920 O O . LEU A 1 111 ? 0.673 10.240 11.014 1.00 84.56 111 LEU A O 1
ATOM 924 N N . ALA A 1 112 ? 2.382 8.891 11.567 1.00 82.44 112 ALA A N 1
ATOM 925 C CA . ALA A 1 112 ? 1.934 8.606 12.938 1.00 82.44 112 ALA A CA 1
ATOM 926 C C . ALA A 1 112 ? 1.426 9.848 13.715 1.00 82.44 112 ALA A C 1
ATOM 928 O O . ALA A 1 112 ? 0.301 9.813 14.201 1.00 82.44 112 ALA A O 1
ATOM 929 N N . PRO A 1 113 ? 2.126 11.002 13.766 1.00 78.75 113 PRO A N 1
ATOM 930 C CA . PRO A 1 113 ? 1.651 12.177 14.495 1.00 78.75 113 PRO A CA 1
ATOM 931 C C . PRO A 1 113 ? 0.427 12.832 13.852 1.00 78.75 113 PRO A C 1
ATOM 933 O O . PRO A 1 113 ? -0.195 13.702 14.456 1.00 78.75 113 PRO A O 1
ATOM 936 N N . PHE A 1 114 ? 0.062 12.483 12.624 1.00 79.56 114 PHE A N 1
ATOM 937 C CA . PHE A 1 114 ? -1.188 12.943 12.031 1.00 79.56 114 PHE A CA 1
ATOM 938 C C . PHE A 1 114 ? -2.401 12.158 12.560 1.00 79.56 114 PHE A C 1
ATOM 940 O O . PHE A 1 114 ? -3.525 12.658 12.509 1.00 79.56 114 PHE A O 1
ATOM 947 N N . PHE A 1 115 ? -2.178 10.967 13.122 1.00 78.81 115 PHE A N 1
ATOM 948 C CA . PHE A 1 115 ? -3.216 10.149 13.728 1.00 78.81 115 PHE A CA 1
ATOM 949 C C . PHE A 1 115 ? -3.402 10.471 15.218 1.00 78.81 115 PHE A C 1
ATOM 951 O O . PHE A 1 115 ? -2.486 10.876 15.941 1.00 78.81 115 PHE A O 1
ATOM 958 N N . TYR A 1 116 ? -4.645 10.316 15.667 1.00 73.38 116 TYR A N 1
ATOM 959 C CA . TYR A 1 116 ? -5.039 10.475 17.059 1.00 73.38 116 TYR A CA 1
ATOM 960 C C . TYR A 1 116 ? -5.518 9.134 17.593 1.00 73.38 116 TYR A C 1
ATOM 962 O O . TYR A 1 116 ? -6.400 8.511 17.001 1.00 73.38 116 TYR A O 1
ATOM 970 N N . GLU A 1 117 ? -4.977 8.733 18.734 1.00 69.50 117 GLU A N 1
ATOM 971 C CA . GLU A 1 117 ? -5.411 7.555 19.465 1.00 69.50 117 GLU A CA 1
ATOM 972 C C . GLU A 1 117 ? -6.413 7.982 20.549 1.00 69.50 117 GLU A C 1
ATOM 974 O O . GLU A 1 117 ? -6.202 8.953 21.286 1.00 69.50 117 GLU A O 1
ATOM 979 N N . TYR A 1 118 ? -7.544 7.281 20.624 1.00 64.56 118 TYR A N 1
ATOM 980 C CA . TYR A 1 118 ? -8.558 7.497 21.653 1.00 64.56 118 TYR A CA 1
ATOM 981 C C . TYR A 1 118 ? -8.318 6.504 22.786 1.00 64.56 118 TYR A C 1
ATOM 983 O O . TYR A 1 118 ? -8.744 5.351 22.707 1.00 64.56 118 TYR A O 1
ATOM 991 N N . ILE A 1 119 ? -7.636 6.948 23.840 1.00 70.12 119 ILE A N 1
ATOM 992 C CA . ILE A 1 119 ? -7.349 6.106 25.004 1.00 70.12 119 ILE A CA 1
ATOM 993 C C . ILE A 1 119 ? -8.470 6.316 26.032 1.00 70.12 119 ILE A C 1
ATOM 995 O O . ILE A 1 119 ? -8.813 7.447 26.385 1.00 70.12 119 ILE A O 1
ATOM 999 N N . GLN A 1 120 ? -9.076 5.215 26.479 1.00 58.97 120 GLN A N 1
ATOM 1000 C CA . GLN A 1 120 ? -10.077 5.192 27.547 1.00 58.97 120 GLN A CA 1
ATOM 1001 C C . GLN A 1 120 ? -9.345 5.178 28.894 1.00 58.97 120 GLN A C 1
ATOM 1003 O O . GLN A 1 120 ? -8.727 4.172 29.240 1.00 58.97 120 GLN A O 1
ATOM 1008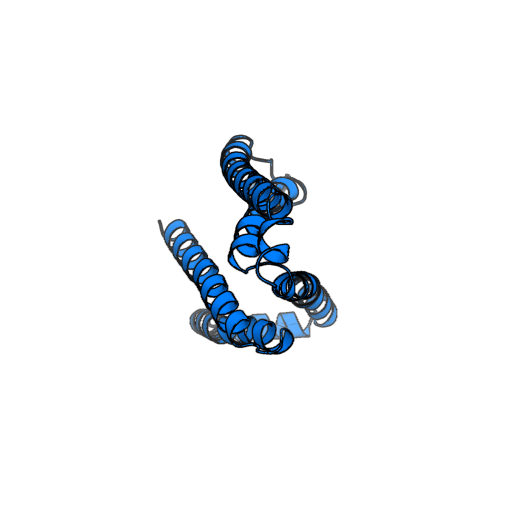 N N . TYR A 1 121 ? -9.401 6.278 29.645 1.00 53.75 121 TYR A N 1
ATOM 1009 C CA . TYR A 1 121 ? -8.839 6.361 30.996 1.00 53.75 121 TYR A CA 1
ATOM 1010 C C . TYR A 1 121 ? -9.906 6.928 31.937 1.00 53.75 121 TYR A C 1
ATOM 1012 O O . TYR A 1 121 ? -10.491 7.967 31.640 1.00 53.75 121 TYR A O 1
ATOM 1020 N N . GLU A 1 122 ? -10.214 6.210 33.022 1.00 54.69 122 GLU A N 1
ATOM 1021 C CA . GLU A 1 122 ? -11.200 6.606 34.050 1.00 54.69 122 GLU A CA 1
ATOM 1022 C C . GLU A 1 122 ? -12.511 7.210 33.491 1.00 54.69 122 GLU A C 1
ATOM 1024 O O . GLU A 1 122 ? -12.901 8.326 33.823 1.00 54.69 122 GLU A O 1
ATOM 1029 N N . GL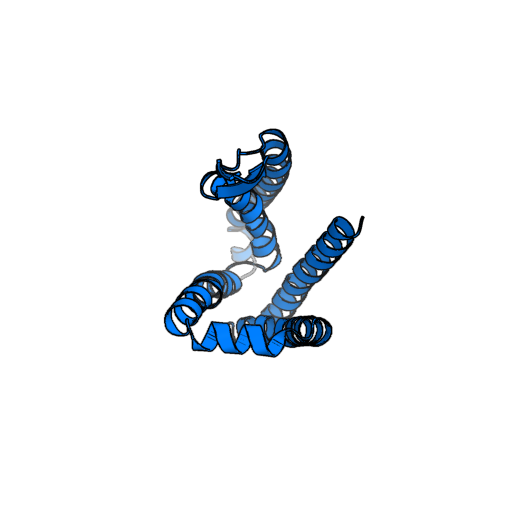N A 1 123 ? -13.198 6.477 32.602 1.00 55.97 123 GLN A N 1
ATOM 1030 C CA . GLN A 1 123 ? -14.489 6.863 31.992 1.00 55.97 123 GLN A CA 1
ATOM 1031 C C . GLN A 1 123 ? -14.483 8.133 31.110 1.00 55.97 123 GLN A C 1
ATOM 1033 O O . GLN A 1 123 ? -15.544 8.556 30.647 1.00 55.97 123 GLN A O 1
ATOM 1038 N N . LYS A 1 124 ? -13.318 8.720 30.801 1.00 47.62 124 LYS A N 1
ATOM 1039 C CA . LYS A 1 124 ? -13.177 9.808 29.818 1.00 47.62 124 LYS A CA 1
ATOM 1040 C C . LYS A 1 124 ? -12.307 9.368 28.640 1.00 47.62 124 LYS A C 1
ATOM 1042 O O . LYS A 1 124 ? -11.214 8.833 28.801 1.00 47.62 124 LYS A O 1
ATOM 1047 N N . THR A 1 125 ? -12.789 9.619 27.424 1.00 63.25 125 THR A N 1
ATOM 1048 C CA . THR A 1 125 ? -12.013 9.419 26.194 1.00 63.25 125 THR A CA 1
ATOM 1049 C C . THR A 1 125 ? -11.058 10.588 26.004 1.00 63.25 125 THR A C 1
ATOM 1051 O O . THR A 1 125 ? -11.495 11.696 25.681 1.00 63.25 125 THR A O 1
ATOM 1054 N N . ILE A 1 126 ? -9.761 10.356 26.197 1.00 67.06 126 ILE A N 1
ATOM 1055 C CA . ILE A 1 126 ? -8.733 11.382 26.016 1.00 67.06 126 ILE A CA 1
ATOM 1056 C C . ILE A 1 126 ? -8.143 11.217 24.614 1.00 67.06 126 ILE A C 1
ATOM 1058 O O . ILE A 1 126 ? -7.691 10.135 24.241 1.00 67.06 126 ILE A O 1
ATOM 1062 N N . LYS A 1 127 ? -8.173 12.291 23.817 1.00 67.75 127 LYS A N 1
ATOM 1063 C CA . LYS A 1 127 ? -7.597 12.321 22.468 1.00 67.75 127 LYS A CA 1
ATOM 1064 C C . LYS A 1 127 ? -6.094 12.561 22.587 1.00 67.75 127 LYS A C 1
ATOM 1066 O O . LYS A 1 127 ? -5.670 13.691 22.827 1.00 67.75 127 LYS A O 1
ATOM 1071 N N . VAL A 1 128 ? -5.292 11.511 22.439 1.00 73.69 128 VAL A N 1
ATOM 1072 C CA . VAL A 1 128 ? -3.829 11.602 22.519 1.00 73.69 128 VAL A CA 1
ATOM 1073 C C . VAL A 1 128 ? -3.255 11.530 21.108 1.00 73.69 128 VAL A C 1
ATOM 1075 O O . VAL A 1 128 ? -3.655 10.705 20.295 1.00 73.69 128 VAL A O 1
ATOM 1078 N N . ARG A 1 129 ? -2.339 12.443 20.782 1.00 75.25 129 ARG A N 1
ATOM 1079 C CA . ARG A 1 129 ? -1.620 12.422 19.504 1.00 75.25 129 ARG A CA 1
ATOM 1080 C C . ARG A 1 129 ? -0.583 11.305 19.546 1.00 75.25 129 ARG A C 1
ATOM 1082 O O . ARG A 1 129 ? 0.209 11.268 20.493 1.00 75.25 129 ARG A O 1
ATOM 1089 N N . GLU A 1 130 ? -0.564 10.434 18.541 1.00 72.81 130 GLU A N 1
ATOM 1090 C CA . GLU A 1 130 ? 0.480 9.414 18.469 1.00 72.81 130 GLU A CA 1
ATOM 1091 C C . GLU A 1 130 ? 1.852 10.088 18.339 1.00 72.81 130 GLU A C 1
ATOM 1093 O O . GLU A 1 130 ? 2.034 11.079 17.624 1.00 72.81 130 GLU A O 1
ATOM 1098 N N . ARG A 1 131 ? 2.834 9.589 19.092 1.00 72.12 131 ARG A N 1
ATOM 1099 C CA . ARG A 1 131 ? 4.205 10.097 19.024 1.00 72.12 131 ARG A CA 1
ATOM 1100 C C . ARG A 1 131 ? 5.010 9.223 18.087 1.00 72.12 131 ARG A C 1
ATOM 1102 O O . ARG A 1 131 ? 4.922 8.000 18.128 1.00 72.12 131 ARG A O 1
ATOM 1109 N N . VAL A 1 132 ? 5.869 9.860 17.304 1.00 73.94 132 VAL A N 1
ATOM 1110 C CA . VAL A 1 132 ? 6.832 9.137 16.483 1.00 73.94 132 VAL A CA 1
ATOM 1111 C C . VAL A 1 132 ? 7.822 8.408 17.395 1.00 73.94 132 VAL A C 1
ATOM 1113 O O . VAL A 1 132 ? 8.506 9.023 18.216 1.00 73.94 132 VAL A O 1
ATOM 1116 N N . SER A 1 133 ? 7.910 7.086 17.247 1.00 74.75 133 SER A N 1
ATOM 1117 C CA . SER A 1 133 ? 8.933 6.277 17.908 1.00 74.75 133 SER A CA 1
ATOM 1118 C C . SER A 1 133 ? 10.275 6.469 17.203 1.00 74.75 1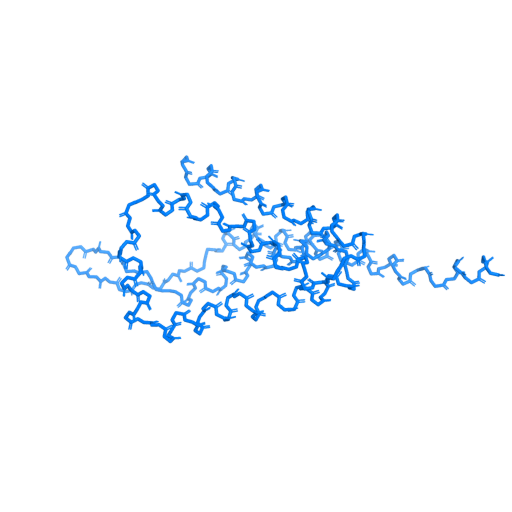33 SER A C 1
ATOM 1120 O O . SER A 1 133 ? 10.512 5.927 16.122 1.00 74.75 133 SER A O 1
ATOM 1122 N N . TRP A 1 134 ? 11.189 7.205 17.837 1.00 76.19 134 TRP A N 1
ATOM 1123 C CA . TRP A 1 134 ? 12.548 7.414 17.322 1.00 76.19 134 TRP A CA 1
ATOM 1124 C C . TRP A 1 134 ? 13.342 6.112 17.161 1.00 76.19 134 TRP A C 1
ATOM 1126 O O . TRP A 1 134 ? 14.155 5.989 16.247 1.00 76.19 134 TRP A O 1
ATOM 1136 N N . ARG A 1 135 ? 13.064 5.106 17.999 1.00 77.44 135 ARG A N 1
ATOM 1137 C CA . ARG A 1 135 ? 13.694 3.779 17.896 1.00 77.44 135 ARG A CA 1
ATOM 1138 C C . ARG A 1 135 ? 13.261 3.052 16.620 1.00 77.44 135 ARG A C 1
ATOM 1140 O O . ARG A 1 135 ? 14.095 2.473 15.933 1.00 77.44 135 ARG A O 1
ATOM 1147 N N . SER A 1 136 ? 11.975 3.135 16.280 1.00 76.19 136 SER A N 1
ATOM 1148 C CA . SER A 1 136 ? 11.403 2.515 15.075 1.00 76.19 136 SER A CA 1
ATOM 1149 C C . SER A 1 136 ? 11.781 3.266 13.794 1.00 76.19 136 SER A C 1
ATOM 1151 O O . SER A 1 136 ? 11.963 2.648 12.744 1.00 76.19 136 SER A O 1
ATOM 1153 N N . LEU A 1 137 ? 11.949 4.590 13.876 1.00 81.88 137 LEU A N 1
ATOM 1154 C CA . LEU A 1 137 ? 12.543 5.382 12.797 1.00 81.88 137 LEU A CA 1
ATOM 1155 C C . LEU A 1 137 ? 13.968 4.912 12.493 1.00 81.88 137 LEU A C 1
ATOM 1157 O O . LEU A 1 137 ? 14.282 4.675 11.332 1.00 81.88 137 LEU A O 1
ATOM 1161 N N . GLY A 1 138 ? 14.799 4.700 13.520 1.00 83.38 138 GLY A N 1
ATOM 1162 C CA . GLY A 1 138 ? 16.179 4.236 13.348 1.00 83.38 138 GLY A CA 1
ATOM 1163 C C . GLY A 1 138 ? 16.287 2.919 12.570 1.00 83.38 138 GLY A C 1
ATOM 1164 O O . GLY A 1 138 ? 17.047 2.832 11.605 1.00 83.38 138 GLY A O 1
ATOM 1165 N N . THR A 1 139 ? 15.482 1.911 12.924 1.00 82.25 139 THR A N 1
ATOM 1166 C CA . THR A 1 139 ? 15.487 0.613 12.219 1.00 82.25 139 THR A CA 1
ATOM 1167 C C . THR A 1 139 ? 14.954 0.716 10.787 1.00 82.25 139 THR A C 1
ATOM 1169 O O . THR A 1 139 ? 15.431 0.021 9.890 1.00 82.25 139 THR A O 1
ATOM 1172 N N . SER A 1 140 ? 13.992 1.606 10.542 1.00 83.56 140 SER A N 1
ATOM 1173 C CA . SER A 1 140 ? 13.413 1.809 9.207 1.00 83.56 140 SER A CA 1
ATOM 1174 C C . SER A 1 140 ? 14.361 2.577 8.282 1.00 83.56 140 SER A C 1
ATOM 1176 O O . SER A 1 140 ? 14.491 2.230 7.108 1.00 83.56 140 SER A O 1
ATOM 1178 N N . SER A 1 141 ? 15.102 3.550 8.820 1.00 85.50 141 SER A N 1
ATOM 1179 C CA . SER A 1 141 ? 16.154 4.270 8.094 1.00 85.50 141 SER A CA 1
ATOM 1180 C C . SER A 1 141 ? 17.248 3.334 7.587 1.00 85.50 141 SER A C 1
ATOM 1182 O O . SER A 1 141 ? 17.675 3.478 6.446 1.00 85.50 141 SER A O 1
ATOM 1184 N N . MET A 1 142 ? 17.643 2.325 8.374 1.00 87.25 142 MET A N 1
ATOM 1185 C CA . MET A 1 142 ? 18.602 1.303 7.926 1.00 87.25 142 MET A CA 1
ATOM 1186 C C . MET A 1 142 ? 18.111 0.562 6.671 1.00 87.25 142 MET A C 1
ATOM 1188 O O . MET A 1 142 ? 18.876 0.340 5.735 1.00 87.25 142 MET A O 1
ATOM 1192 N N . THR A 1 143 ? 16.819 0.226 6.620 1.00 84.62 143 THR A N 1
ATOM 1193 C CA . THR A 1 143 ? 16.225 -0.473 5.467 1.00 84.62 143 THR A CA 1
ATOM 1194 C C . THR A 1 143 ? 16.244 0.411 4.217 1.00 84.62 143 THR A C 1
ATOM 1196 O O . THR A 1 143 ? 16.612 -0.048 3.138 1.00 84.62 143 THR A O 1
ATOM 1199 N N . VAL A 1 144 ? 15.909 1.697 4.357 1.00 86.69 144 VAL A N 1
ATOM 1200 C CA . VAL A 1 144 ? 15.908 2.644 3.230 1.00 86.69 144 VAL A CA 1
ATOM 1201 C C . VAL A 1 144 ? 17.320 2.976 2.750 1.00 86.69 144 VAL A C 1
ATOM 1203 O O . VAL A 1 144 ? 17.528 3.077 1.543 1.00 86.69 144 VAL A O 1
ATOM 1206 N N . LEU A 1 145 ? 18.308 3.063 3.644 1.00 88.56 145 LEU A N 1
ATOM 1207 C CA . LEU A 1 145 ? 19.713 3.206 3.247 1.00 88.56 145 LEU A CA 1
ATOM 1208 C C . LEU A 1 145 ? 20.166 2.044 2.356 1.00 88.56 145 LEU A C 1
ATOM 1210 O O . LEU A 1 145 ? 20.779 2.281 1.318 1.00 88.56 145 LEU A O 1
ATOM 1214 N N . GLY A 1 146 ? 19.803 0.805 2.703 1.00 85.81 146 GLY A N 1
ATOM 1215 C CA . GLY A 1 146 ? 20.089 -0.363 1.864 1.00 85.81 146 GLY A CA 1
ATOM 1216 C C . GLY A 1 146 ? 19.485 -0.248 0.460 1.00 85.81 146 GLY A C 1
ATOM 1217 O O . GLY A 1 146 ? 20.151 -0.531 -0.534 1.00 85.81 146 GLY A O 1
ATOM 1218 N N . VAL A 1 147 ? 18.249 0.244 0.363 1.00 86.25 147 VAL A N 1
ATOM 1219 C CA . VAL A 1 147 ? 17.581 0.486 -0.925 1.00 86.25 147 VAL A CA 1
ATOM 1220 C C . VAL A 1 147 ? 18.291 1.574 -1.733 1.00 86.25 147 VAL A C 1
ATOM 1222 O O . VAL A 1 147 ? 18.517 1.385 -2.927 1.00 86.25 147 VAL A O 1
ATOM 1225 N N . ILE A 1 148 ? 18.683 2.683 -1.099 1.00 87.50 148 ILE A N 1
ATOM 1226 C CA . ILE A 1 148 ? 19.406 3.783 -1.756 1.00 87.50 148 ILE A CA 1
ATOM 1227 C C . ILE A 1 148 ? 20.746 3.290 -2.314 1.00 87.50 148 ILE A C 1
ATOM 1229 O O . ILE A 1 148 ? 21.081 3.602 -3.454 1.00 87.50 148 ILE A O 1
ATOM 1233 N N . ILE A 1 149 ? 21.481 2.472 -1.554 1.00 88.06 149 ILE A N 1
ATOM 1234 C CA . ILE A 1 149 ? 22.748 1.879 -2.006 1.00 88.06 149 ILE A CA 1
ATOM 1235 C C . ILE A 1 149 ? 22.533 1.036 -3.271 1.00 88.06 149 ILE A C 1
ATOM 1237 O O . ILE A 1 149 ? 23.269 1.196 -4.245 1.00 88.06 149 ILE A O 1
ATOM 1241 N N . ILE A 1 150 ? 21.502 0.184 -3.291 1.00 85.62 150 ILE A N 1
ATOM 1242 C CA . ILE A 1 150 ? 21.169 -0.640 -4.464 1.00 85.62 150 ILE A CA 1
ATOM 1243 C C . ILE A 1 150 ? 20.830 0.240 -5.678 1.00 85.62 150 ILE A C 1
ATOM 1245 O O . ILE A 1 150 ? 21.283 -0.046 -6.788 1.00 85.62 150 ILE A O 1
ATOM 1249 N N . GLN A 1 151 ? 20.069 1.322 -5.484 1.00 84.75 151 GLN A N 1
ATOM 1250 C CA . GLN A 1 151 ? 19.714 2.240 -6.571 1.00 84.75 151 GLN A CA 1
ATOM 1251 C C . GLN A 1 151 ? 20.934 2.989 -7.127 1.00 84.75 151 GLN A C 1
ATOM 1253 O O . GLN A 1 151 ? 21.080 3.096 -8.345 1.00 84.75 151 GLN A O 1
ATOM 1258 N N . ILE A 1 152 ? 21.841 3.459 -6.265 1.00 85.75 152 ILE A N 1
ATOM 1259 C CA . ILE A 1 152 ? 23.080 4.128 -6.694 1.00 85.75 152 ILE A CA 1
ATOM 1260 C C . ILE A 1 152 ? 23.958 3.162 -7.495 1.00 85.75 152 ILE A C 1
ATOM 1262 O O . ILE A 1 152 ? 24.448 3.521 -8.567 1.00 85.75 152 ILE A O 1
ATOM 1266 N N . LEU A 1 153 ? 24.106 1.921 -7.022 1.00 84.44 153 LEU A N 1
ATOM 1267 C CA . LEU A 1 153 ? 24.885 0.896 -7.714 1.00 84.44 153 LEU A CA 1
ATOM 1268 C C . LEU A 1 153 ? 24.331 0.623 -9.122 1.00 84.44 153 LEU A C 1
ATOM 1270 O O . LEU A 1 153 ? 25.089 0.575 -10.092 1.00 84.44 153 LEU A O 1
ATOM 1274 N N . ILE A 1 154 ? 23.006 0.498 -9.264 1.00 81.38 154 ILE A N 1
ATOM 1275 C CA . ILE A 1 154 ? 22.377 0.255 -10.572 1.00 81.38 154 ILE A CA 1
ATOM 1276 C C . ILE A 1 154 ? 22.540 1.444 -11.526 1.00 81.38 154 ILE A C 1
ATOM 1278 O O . ILE A 1 154 ? 22.743 1.253 -12.730 1.00 81.38 154 ILE A O 1
ATOM 1282 N N . PHE A 1 155 ? 22.492 2.666 -10.994 1.00 80.44 155 PHE A N 1
ATOM 1283 C CA . PHE A 1 155 ? 22.693 3.889 -11.762 1.00 80.44 155 PHE A CA 1
ATOM 1284 C C . PHE A 1 155 ? 24.125 3.975 -12.313 1.00 80.44 155 PHE A C 1
ATOM 1286 O O . PHE A 1 155 ? 24.327 4.286 -13.489 1.00 80.44 155 PHE A O 1
ATOM 1293 N N . GLN A 1 156 ? 25.121 3.608 -11.505 1.00 78.50 156 GLN A N 1
ATOM 1294 C CA . GLN A 1 156 ? 26.523 3.536 -11.932 1.00 78.50 156 GLN A CA 1
ATOM 1295 C C . GLN A 1 156 ? 26.754 2.450 -12.995 1.00 78.50 156 GLN A C 1
ATOM 1297 O O . GLN A 1 156 ? 27.482 2.662 -13.967 1.00 78.50 156 GLN A O 1
ATOM 1302 N N . ILE A 1 157 ? 26.097 1.294 -12.866 1.00 75.56 157 ILE A N 1
ATOM 1303 C CA . ILE A 1 157 ? 26.188 0.209 -13.858 1.00 75.56 157 ILE A CA 1
ATOM 1304 C C . ILE A 1 157 ? 25.531 0.606 -15.190 1.00 75.56 157 ILE A C 1
ATOM 1306 O O . ILE A 1 157 ? 26.042 0.254 -16.252 1.00 75.56 157 ILE A O 1
ATOM 1310 N N . SER A 1 158 ? 24.418 1.343 -15.167 1.00 70.62 158 SER A N 1
ATOM 1311 C CA . SER A 1 158 ? 23.765 1.802 -16.405 1.00 70.62 158 SER A CA 1
ATOM 1312 C C . SER A 1 158 ? 24.565 2.891 -17.121 1.00 70.62 158 SER A C 1
ATOM 1314 O O . SER A 1 158 ? 24.661 2.874 -18.344 1.00 70.62 158 SER A O 1
ATOM 1316 N N . THR A 1 159 ? 25.188 3.810 -16.378 1.00 65.12 159 THR A N 1
ATOM 1317 C CA . THR A 1 159 ? 25.984 4.917 -16.94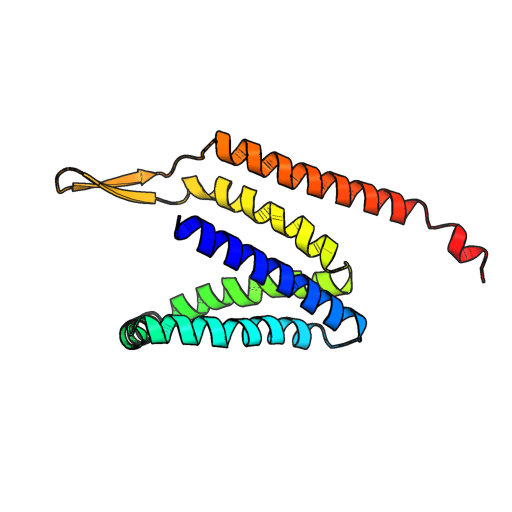5 1.00 65.12 159 THR A CA 1
ATOM 1318 C C . THR A 1 159 ? 27.373 4.499 -17.438 1.00 65.12 159 THR A C 1
ATOM 1320 O O . THR A 1 159 ? 27.943 5.182 -18.282 1.00 65.12 159 THR A O 1
ATOM 1323 N N . SER A 1 160 ? 27.904 3.360 -16.981 1.00 58.75 160 SER A N 1
ATOM 1324 C CA . SER A 1 160 ? 29.183 2.787 -17.445 1.00 58.75 160 SER A CA 1
ATOM 1325 C C . SER A 1 160 ? 29.063 1.865 -18.670 1.00 58.75 160 SER A C 1
ATOM 1327 O O . SER A 1 160 ? 30.079 1.496 -19.257 1.00 58.75 160 SER A O 1
ATOM 1329 N N . LYS A 1 161 ? 27.841 1.538 -19.119 1.00 56.53 161 LYS A N 1
ATOM 1330 C CA . LYS A 1 161 ? 27.567 0.695 -20.301 1.00 56.53 161 LYS A CA 1
ATOM 1331 C C . LYS A 1 161 ? 27.278 1.405 -21.650 1.00 56.53 161 LYS A C 1
ATOM 1333 O O . LYS A 1 161 ? 26.751 0.724 -22.529 1.00 56.53 161 LYS A O 1
ATOM 1338 N N . PRO A 1 162 ? 27.605 2.689 -21.925 1.00 51.00 162 PRO A N 1
ATOM 1339 C CA . PRO A 1 162 ? 27.310 3.256 -23.242 1.00 51.00 162 PRO A CA 1
ATOM 1340 C C . PRO A 1 162 ? 28.291 2.829 -24.353 1.00 51.00 162 PRO A C 1
ATOM 1342 O O . PRO A 1 162 ? 28.003 3.098 -25.512 1.00 51.00 162 PRO A O 1
ATOM 1345 N N . LEU A 1 163 ? 29.420 2.159 -24.057 1.00 47.53 163 LEU A N 1
ATOM 1346 C CA . LEU A 1 163 ? 30.457 1.892 -25.074 1.00 47.53 163 LEU A CA 1
ATOM 1347 C C . LEU A 1 163 ? 30.531 0.443 -25.597 1.00 47.53 163 LEU A C 1
ATOM 1349 O O . LEU A 1 163 ? 31.026 0.223 -26.697 1.00 47.53 163 LEU A O 1
ATOM 1353 N N . SER A 1 164 ? 30.043 -0.558 -24.861 1.00 48.28 164 SER A N 1
ATOM 1354 C CA . SER A 1 164 ? 30.197 -1.969 -25.265 1.00 48.28 164 SER A CA 1
ATOM 1355 C C . SER A 1 164 ? 29.122 -2.475 -26.234 1.00 48.28 164 SER A C 1
ATOM 1357 O O . SER A 1 164 ? 29.362 -3.452 -26.935 1.00 48.28 164 SER A O 1
ATOM 1359 N N . TYR A 1 165 ? 27.972 -1.799 -26.341 1.00 46.66 165 TYR A N 1
ATOM 1360 C CA . TYR A 1 165 ? 26.931 -2.148 -27.320 1.00 46.66 165 TYR A CA 1
ATOM 1361 C C . TYR A 1 165 ? 27.171 -1.557 -28.722 1.00 46.66 165 TYR A C 1
ATOM 1363 O O . TYR A 1 165 ? 26.580 -2.037 -29.680 1.00 46.66 165 TYR A O 1
ATOM 1371 N N . LEU A 1 166 ? 28.058 -0.563 -28.863 1.00 42.41 166 LEU A N 1
ATOM 1372 C CA . LEU A 1 166 ? 28.419 0.056 -30.151 1.00 42.41 166 LEU A CA 1
ATOM 1373 C C . LEU A 1 166 ? 29.559 -0.671 -30.888 1.00 42.41 166 LEU A C 1
ATOM 1375 O O . LEU A 1 166 ? 29.798 -0.382 -32.051 1.00 42.41 166 LEU A O 1
ATOM 1379 N N . LEU A 1 167 ? 30.250 -1.610 -30.231 1.00 40.81 167 LEU A N 1
ATOM 1380 C CA . LEU A 1 167 ? 31.325 -2.430 -30.817 1.00 40.81 167 LEU A CA 1
ATOM 1381 C C . LEU A 1 167 ? 30.858 -3.834 -31.248 1.00 40.81 167 LEU A C 1
ATOM 1383 O O . LEU A 1 167 ? 31.670 -4.632 -31.706 1.00 40.81 167 LEU A O 1
ATOM 1387 N N . CYS A 1 168 ? 29.569 -4.146 -31.072 1.00 42.53 168 CYS A N 1
ATOM 1388 C CA . CYS A 1 168 ? 28.962 -5.434 -31.430 1.00 42.53 168 CYS A CA 1
ATOM 1389 C C . CYS A 1 168 ? 27.881 -5.306 -32.529 1.00 42.53 168 CYS A C 1
ATOM 1391 O O . CYS A 1 168 ? 27.083 -6.225 -32.715 1.00 42.53 168 CYS A O 1
ATOM 1393 N N . LEU A 1 169 ? 27.851 -4.163 -33.225 1.00 40.06 169 LEU A N 1
ATOM 1394 C CA . LEU A 1 169 ? 27.167 -3.923 -34.503 1.00 40.06 169 LEU A CA 1
ATOM 1395 C C . LEU A 1 169 ? 28.239 -3.669 -35.566 1.00 40.06 169 LEU A C 1
ATOM 1397 O O . LEU A 1 169 ? 28.041 -4.143 -36.703 1.00 40.06 169 LEU A O 1
#

Nearest PDB structures (foldseek):
  8tv0-assembly1_E  TM=2.588E-01  e=4.706E+00  Xenorhabdus nematophila

Secondary structure (DSSP, 8-state):
-HHHHHHHHHHHHHHHHHHHHHHHHHTT--HHHHHHHHHHHHHHHHHHHHHHTT-HHHHHHHHHHTHHHHHHHHHIIIIIHHHHHHHHTTTS-HHHHHHHTTHHHHHHHHHGGGSEEEEEETTEEEEEEPPP-HHHHHHHHHHHH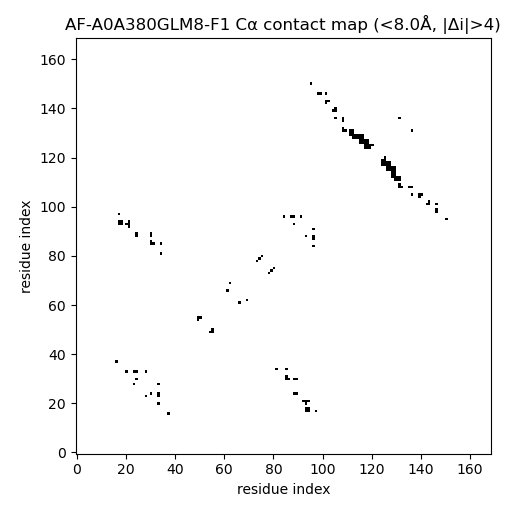HHHHHHHHHHHHHHT-SSSSSS--

Sequence (169 aa):
MKAISIGVLGALFFSITFILNHAMSSDGSSWLFSGSLRFIFMFPFLFVIVMFKQRHHLIVLHIKQHFWMWLLWSSFGFVFFYVPITFVSNYSPGWLISATWQFTIICGLLLAPFFYEYIQYEQKTIKVRERVSWRSLGTSSMTVLGVIIIQILIFQISTSKPLSYLLCL

Mean predicted aligned error: 11.15 Å

pLDDT: mean 75.66, std 10.84, range [40.06, 90.75]

Foldseek 3Di:
DVVVVVVVVVVVVVVVLLVQLLVCVVVVDDLVVNLVVSVVVVVVVVVVVCVVVVCVVVVVVVCVVCVPVCVVVVCCVRPVVCVVVSVCVNVDGSVLSVLVVLVVQLVVLVCQQVDWDQDDDPNDTDTHGGDRDPVSNVVSVVSNVVSVVVVVVVVVVVVVPPPPVVVVD

Solvent-accessible surface area (backbone atoms only — not comparable to full-atom values): 9710 Å² total; per-residue (Å²): 110,72,67,57,54,53,50,52,52,49,53,50,57,56,53,51,53,40,56,53,51,36,59,46,57,75,72,73,53,57,56,70,57,59,55,48,48,58,56,59,64,50,45,60,60,51,51,53,56,43,59,76,63,71,50,55,68,61,53,55,52,50,44,65,77,39,42,68,62,51,50,51,54,47,42,49,66,53,45,67,55,40,55,61,54,46,56,46,55,78,78,41,61,41,70,61,55,56,45,57,52,52,50,53,59,50,53,53,50,70,45,34,56,77,41,71,43,77,47,82,51,96,97,41,78,45,82,41,67,40,71,66,55,67,71,61,48,54,61,43,49,56,55,41,50,55,37,51,52,53,52,53,52,52,52,53,56,61,71,71,52,78,66,70,70,72,77,76,116

Organism: NCBI:txid214473

Radius of gyration: 21.15 Å; Cα contacts (8 Å, |Δi|>4): 85; chains: 1; bounding box: 56×29×69 Å